Protein AF-A0A6F8YXB6-F1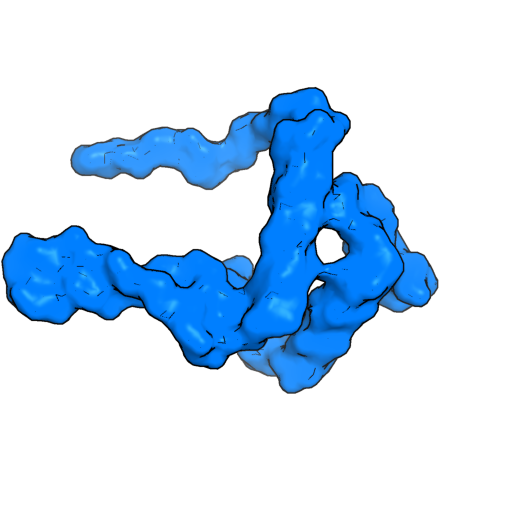 (afdb_monomer_lite)

Foldseek 3Di:
DCVVPVPQCPDQQQDPQLSVVVVVVCVVCVVQPPDPQSVCLQQQNDWDFDDDPPDTDTDGRPPHDPVNVVSVVSSVVRCVVPPPDDDDDPVNPPPDD

Organism: NCBI:txid624315

pLDDT: mean 84.41, std 15.06, range [38.03, 96.0]

Radius of gyration: 15.6 Å; chains: 1; bounding box: 36×32×41 Å

Sequence (97 aa):
MAAINPALAAAHGVGTDTAGQLLVTAGENHHRLTCEAAFAMLRGVAPLPASSGKTTRHRLNRSGDRQANAALYRVVLTRLRWDPAPAPTANDAPNKA

Structure (mmCIF, N/CA/C/O backbone):
data_AF-A0A6F8YXB6-F1
#
_entry.id   AF-A0A6F8YXB6-F1
#
loop_
_atom_site.group_PDB
_atom_site.id
_atom_site.type_symbol
_atom_site.label_atom_id
_atom_site.label_alt_id
_atom_site.label_comp_id
_atom_site.label_asym_id
_atom_site.label_entity_id
_atom_site.label_seq_id
_atom_site.pdbx_PDB_ins_code
_atom_site.Cartn_x
_atom_site.Cartn_y
_atom_site.Cartn_z
_atom_site.occupancy
_atom_site.B_iso_or_equiv
_atom_site.auth_seq_id
_atom_site.auth_comp_id
_atom_site.auth_asym_id
_atom_site.auth_atom_id
_atom_site.pdbx_PDB_model_num
ATOM 1 N N . MET A 1 1 ? 10.459 -7.963 -13.144 1.00 59.22 1 MET A N 1
ATOM 2 C CA . MET A 1 1 ? 9.196 -7.375 -12.637 1.00 59.22 1 MET A CA 1
ATOM 3 C C . MET A 1 1 ? 8.109 -7.318 -13.710 1.00 59.22 1 MET A C 1
ATOM 5 O O . MET A 1 1 ? 7.084 -7.952 -13.505 1.00 59.22 1 MET A O 1
ATOM 9 N N . ALA A 1 2 ? 8.332 -6.686 -14.871 1.00 66.06 2 ALA A N 1
ATOM 10 C CA . ALA A 1 2 ? 7.324 -6.608 -15.946 1.00 66.06 2 ALA A CA 1
ATOM 11 C C . ALA A 1 2 ? 6.805 -7.972 -16.455 1.00 66.06 2 ALA A C 1
ATOM 13 O O . ALA A 1 2 ? 5.627 -8.096 -16.750 1.00 66.06 2 ALA A O 1
ATOM 14 N N . ALA A 1 3 ? 7.643 -9.015 -16.486 1.00 79.62 3 ALA A N 1
ATOM 15 C CA . ALA A 1 3 ? 7.218 -10.362 -16.884 1.00 79.62 3 ALA A CA 1
ATOM 16 C C . ALA A 1 3 ? 6.298 -11.070 -15.864 1.00 79.62 3 ALA A C 1
ATOM 18 O O . ALA A 1 3 ? 5.602 -12.007 -16.228 1.00 79.62 3 ALA A O 1
ATOM 19 N N . ILE A 1 4 ? 6.304 -10.646 -14.592 1.00 85.50 4 ILE A N 1
ATOM 20 C CA . ILE A 1 4 ? 5.531 -11.283 -13.508 1.00 85.50 4 ILE A CA 1
ATOM 21 C C . ILE A 1 4 ? 4.144 -10.649 -13.402 1.00 85.50 4 ILE A C 1
ATOM 23 O O . ILE A 1 4 ? 3.141 -11.344 -13.289 1.00 85.50 4 ILE A O 1
ATOM 27 N N . ASN A 1 5 ? 4.090 -9.316 -13.423 1.00 88.81 5 ASN A N 1
ATOM 28 C CA . ASN A 1 5 ? 2.842 -8.567 -13.422 1.00 88.81 5 ASN A CA 1
ATOM 29 C C . ASN A 1 5 ? 3.004 -7.311 -14.296 1.00 88.81 5 ASN A C 1
ATOM 31 O O . ASN A 1 5 ? 3.400 -6.252 -13.791 1.00 88.81 5 ASN A O 1
ATOM 35 N N . PRO A 1 6 ? 2.744 -7.423 -15.610 1.00 89.56 6 PRO A N 1
ATOM 36 C CA . PRO A 1 6 ? 2.931 -6.316 -16.544 1.00 89.56 6 PRO A CA 1
ATOM 37 C C . PRO A 1 6 ? 1.983 -5.151 -16.249 1.00 89.56 6 PRO A C 1
ATOM 39 O O . PRO A 1 6 ? 2.378 -3.999 -16.398 1.00 89.56 6 PRO A O 1
ATOM 42 N N . ALA A 1 7 ? 0.773 -5.428 -15.752 1.00 92.75 7 ALA A N 1
ATOM 43 C CA . ALA A 1 7 ? -0.189 -4.395 -15.380 1.00 92.75 7 ALA A CA 1
ATOM 44 C C . ALA A 1 7 ? 0.305 -3.545 -14.196 1.00 92.75 7 ALA A C 1
ATOM 46 O O . ALA A 1 7 ? 0.208 -2.321 -14.234 1.00 92.75 7 ALA A O 1
ATOM 47 N N . LEU A 1 8 ? 0.898 -4.173 -13.173 1.00 92.06 8 LEU A N 1
ATOM 48 C CA . LEU A 1 8 ? 1.493 -3.453 -12.043 1.00 92.06 8 LEU A CA 1
ATOM 49 C C . LEU A 1 8 ? 2.681 -2.593 -12.485 1.00 92.06 8 LEU A C 1
ATOM 51 O O . LEU A 1 8 ? 2.821 -1.468 -12.020 1.00 92.06 8 LEU A O 1
ATOM 55 N N . ALA A 1 9 ? 3.520 -3.109 -13.385 1.00 90.94 9 ALA A N 1
ATOM 56 C CA . ALA A 1 9 ? 4.661 -2.368 -13.918 1.00 90.94 9 ALA A CA 1
ATOM 57 C C . ALA A 1 9 ? 4.249 -1.197 -14.829 1.00 90.94 9 ALA A C 1
ATOM 59 O O . ALA A 1 9 ? 4.979 -0.216 -14.920 1.00 90.94 9 ALA A O 1
ATOM 60 N N . ALA A 1 10 ? 3.094 -1.292 -15.492 1.00 91.12 10 ALA A N 1
ATOM 61 C CA . ALA A 1 10 ? 2.545 -0.230 -16.334 1.00 91.12 10 ALA A CA 1
ATOM 62 C C . ALA A 1 10 ? 1.765 0.837 -15.542 1.00 91.12 10 ALA A C 1
ATOM 64 O O . ALA A 1 10 ? 1.435 1.891 -16.084 1.00 91.12 10 ALA A O 1
ATOM 65 N N . ALA A 1 11 ? 1.445 0.582 -14.271 1.00 91.44 11 ALA A N 1
ATOM 66 C CA . ALA A 1 11 ? 0.667 1.507 -13.464 1.00 91.44 11 ALA A CA 1
ATOM 67 C C . ALA A 1 11 ? 1.456 2.795 -13.168 1.00 91.44 11 ALA A C 1
ATOM 69 O O . ALA A 1 11 ? 2.582 2.764 -12.668 1.00 91.44 11 ALA A O 1
ATOM 70 N N . HIS A 1 12 ? 0.828 3.950 -13.408 1.00 90.31 12 HIS A N 1
ATOM 71 C CA . HIS A 1 12 ? 1.448 5.249 -13.159 1.00 90.31 12 HIS A CA 1
ATOM 72 C C . HIS A 1 12 ? 1.894 5.384 -11.692 1.00 90.31 12 HIS A C 1
ATOM 74 O O . HIS A 1 12 ? 1.147 5.048 -10.764 1.00 90.31 12 HIS A O 1
ATOM 80 N N . GLY A 1 13 ? 3.124 5.857 -11.491 1.00 89.69 13 GLY A N 1
ATOM 81 C CA . GLY A 1 13 ? 3.749 6.003 -10.177 1.00 89.69 13 GLY A CA 1
ATOM 82 C C . GLY A 1 13 ? 4.330 4.723 -9.569 1.00 89.69 13 GLY A C 1
ATOM 83 O O . GLY A 1 13 ? 4.865 4.783 -8.462 1.00 89.69 13 GLY A O 1
ATOM 84 N N . VAL A 1 14 ? 4.262 3.580 -10.260 1.00 94.06 14 VAL A N 1
ATOM 85 C CA . VAL A 1 14 ? 4.840 2.316 -9.785 1.00 94.06 14 VAL A CA 1
ATOM 86 C C . VAL A 1 14 ? 6.213 2.082 -10.424 1.00 94.06 14 VAL A C 1
ATOM 88 O O . VAL A 1 14 ? 6.326 1.677 -11.574 1.00 94.06 14 VAL A O 1
ATOM 91 N N . GLY A 1 15 ? 7.279 2.318 -9.653 1.00 91.75 15 GLY A N 1
ATOM 92 C CA . GLY A 1 15 ? 8.650 1.944 -10.028 1.00 91.75 15 GLY A CA 1
ATOM 93 C C . GLY A 1 15 ? 9.002 0.499 -9.651 1.00 91.75 15 GLY A C 1
ATOM 94 O O . GLY A 1 15 ? 8.276 -0.149 -8.895 1.00 91.75 15 GLY A O 1
ATOM 95 N N . THR A 1 16 ? 10.151 0.005 -10.120 1.00 92.81 16 THR A N 1
ATOM 96 C CA . THR A 1 16 ? 10.600 -1.390 -9.938 1.00 92.81 16 THR A CA 1
ATOM 97 C C . THR A 1 16 ? 10.655 -1.823 -8.473 1.00 92.81 16 THR A C 1
ATOM 99 O O . THR A 1 16 ? 10.165 -2.901 -8.143 1.00 92.81 16 THR A O 1
ATOM 102 N N . ASP A 1 17 ? 11.172 -0.968 -7.588 1.00 93.56 17 ASP A N 1
ATOM 103 C CA . ASP A 1 17 ? 11.284 -1.260 -6.151 1.00 93.56 17 ASP A CA 1
ATOM 104 C C . ASP A 1 17 ? 9.913 -1.332 -5.475 1.00 93.56 17 ASP A C 1
ATOM 106 O O . ASP A 1 17 ? 9.643 -2.203 -4.652 1.00 93.56 17 ASP A O 1
ATOM 110 N N . THR A 1 18 ? 9.013 -0.425 -5.859 1.00 94.75 18 THR A N 1
ATOM 111 C CA . THR A 1 18 ? 7.642 -0.392 -5.339 1.00 94.75 18 THR A CA 1
ATOM 112 C C . THR A 1 18 ? 6.867 -1.613 -5.827 1.00 94.75 18 THR A C 1
ATOM 114 O O . THR A 1 18 ? 6.212 -2.275 -5.026 1.00 94.75 18 THR A O 1
ATOM 117 N N . ALA A 1 19 ? 6.983 -1.957 -7.114 1.00 94.88 19 ALA A N 1
ATOM 118 C CA . ALA A 1 19 ? 6.389 -3.166 -7.675 1.00 94.88 19 ALA A CA 1
ATOM 119 C C . ALA A 1 19 ? 6.913 -4.426 -6.973 1.00 94.88 19 ALA A C 1
ATOM 121 O O . ALA A 1 19 ? 6.120 -5.282 -6.583 1.00 94.88 19 ALA A O 1
ATOM 122 N N . GLY A 1 20 ? 8.232 -4.510 -6.767 1.00 95.06 20 GLY A N 1
ATOM 123 C CA . GLY A 1 20 ? 8.878 -5.617 -6.070 1.00 95.06 20 GLY A CA 1
ATOM 124 C C . GLY A 1 20 ? 8.352 -5.784 -4.651 1.00 95.06 20 GLY A C 1
ATOM 125 O O . GLY A 1 20 ? 7.866 -6.859 -4.310 1.00 95.06 20 GLY A O 1
ATOM 126 N N . GLN A 1 21 ? 8.347 -4.709 -3.861 1.00 96.00 21 GLN A N 1
ATOM 127 C CA . GLN A 1 21 ? 7.820 -4.746 -2.497 1.00 96.00 21 GLN A CA 1
ATOM 128 C C . GLN A 1 21 ? 6.350 -5.175 -2.459 1.00 96.00 21 GLN A C 1
ATOM 130 O O . GLN A 1 21 ? 5.953 -5.988 -1.624 1.00 96.00 21 GLN A O 1
ATOM 135 N N . LEU A 1 22 ? 5.523 -4.631 -3.360 1.00 94.25 22 LEU A N 1
ATOM 136 C CA . LEU A 1 22 ? 4.103 -4.960 -3.394 1.00 94.25 22 LEU A CA 1
ATOM 137 C C . LEU A 1 22 ? 3.876 -6.439 -3.727 1.00 94.25 22 LEU A C 1
ATOM 139 O O . LEU A 1 22 ? 3.043 -7.068 -3.072 1.00 94.25 22 LEU A O 1
ATOM 143 N N . LEU A 1 23 ? 4.632 -6.981 -4.687 1.00 94.44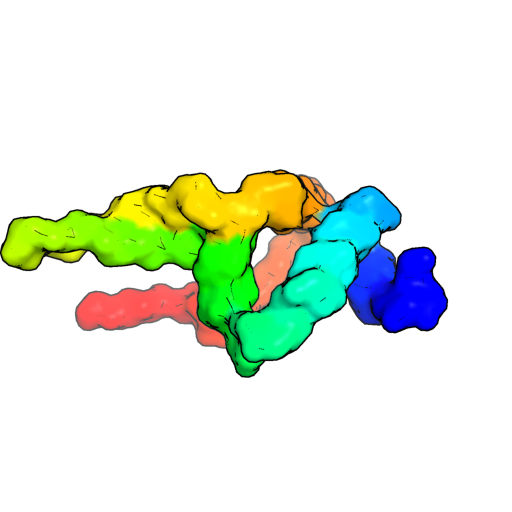 23 LEU A N 1
ATOM 144 C CA . LEU A 1 23 ? 4.564 -8.385 -5.091 1.00 94.44 23 LEU A CA 1
ATOM 145 C C . LEU A 1 23 ? 5.092 -9.337 -4.019 1.00 94.44 23 LEU A C 1
ATOM 147 O O . LEU A 1 23 ? 4.459 -10.364 -3.797 1.00 94.44 23 LEU A O 1
ATOM 151 N N . VAL A 1 24 ? 6.183 -8.992 -3.326 1.00 95.06 24 VAL A N 1
ATOM 152 C CA . VAL A 1 24 ? 6.708 -9.797 -2.209 1.00 95.06 24 VAL A CA 1
ATOM 153 C C . VAL A 1 24 ? 5.640 -9.955 -1.138 1.00 95.06 24 VAL A C 1
ATOM 155 O O . VAL A 1 24 ? 5.231 -11.078 -0.847 1.00 95.06 24 VAL A O 1
ATOM 158 N N . THR A 1 25 ? 5.088 -8.852 -0.624 1.00 94.25 25 THR A N 1
ATOM 159 C CA . THR A 1 25 ? 4.077 -8.997 0.424 1.00 94.25 25 THR A CA 1
ATOM 160 C C . THR A 1 25 ? 2.808 -9.677 -0.086 1.00 94.25 25 THR A C 1
ATOM 162 O O . THR A 1 25 ? 2.163 -10.400 0.673 1.00 94.25 25 THR A O 1
ATOM 165 N N . ALA A 1 26 ? 2.415 -9.440 -1.344 1.00 92.94 26 ALA A N 1
ATOM 166 C CA . ALA A 1 26 ? 1.250 -10.103 -1.919 1.00 92.94 26 ALA A CA 1
ATOM 167 C C . ALA A 1 26 ? 1.456 -11.619 -2.022 1.00 92.94 26 ALA A C 1
ATOM 169 O O . ALA A 1 26 ? 0.545 -12.370 -1.689 1.00 92.94 26 ALA A O 1
ATOM 170 N N . GLY A 1 27 ? 2.655 -12.066 -2.402 1.00 93.75 27 GLY A N 1
ATOM 171 C CA . GLY A 1 27 ? 3.019 -13.482 -2.432 1.00 93.75 27 GLY A CA 1
ATOM 172 C C . GLY A 1 27 ? 2.992 -14.120 -1.042 1.00 93.75 27 GLY A C 1
ATOM 173 O O . GLY A 1 27 ? 2.345 -15.151 -0.850 1.00 93.75 27 GLY A O 1
ATOM 174 N N . GLU A 1 28 ? 3.607 -13.473 -0.050 1.00 94.81 28 GLU A N 1
ATOM 175 C CA . GLU A 1 28 ? 3.650 -13.963 1.338 1.00 94.81 28 GLU A CA 1
ATOM 176 C C . GLU A 1 28 ? 2.267 -14.009 2.010 1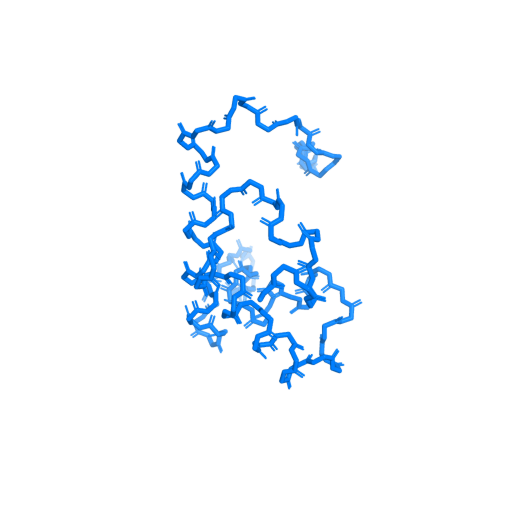.00 94.81 28 GLU A C 1
ATOM 178 O O . GLU A 1 28 ? 2.038 -14.792 2.930 1.00 94.81 28 GLU A O 1
ATOM 183 N N . ASN A 1 29 ? 1.320 -13.188 1.544 1.00 93.31 29 ASN A N 1
ATOM 184 C CA . ASN A 1 29 ? -0.000 -13.026 2.158 1.00 93.31 29 ASN A CA 1
ATOM 185 C C . ASN A 1 29 ? -1.155 -13.327 1.193 1.00 93.31 29 ASN A C 1
ATOM 187 O O . ASN A 1 29 ? -2.271 -12.864 1.428 1.00 93.31 29 ASN A O 1
ATOM 191 N N . HIS A 1 30 ? -0.924 -14.104 0.130 1.00 91.31 30 HIS A N 1
ATOM 192 C CA . HIS A 1 30 ? -1.922 -14.348 -0.921 1.00 91.31 30 HIS A CA 1
ATOM 193 C C . HIS A 1 30 ? -3.256 -14.873 -0.360 1.00 91.31 30 HIS A C 1
ATOM 195 O O . HIS A 1 30 ? -4.320 -14.419 -0.766 1.00 91.31 30 HIS A O 1
ATOM 201 N N . HIS A 1 31 ? -3.210 -15.740 0.657 1.00 93.62 31 HIS A N 1
ATOM 202 C CA . HIS A 1 31 ? -4.390 -16.287 1.337 1.00 93.62 31 HIS A CA 1
ATOM 203 C C . HIS A 1 31 ? -5.189 -15.253 2.160 1.00 93.62 31 HIS A C 1
ATOM 205 O O . HIS A 1 31 ? -6.338 -15.506 2.512 1.00 93.62 31 HIS A O 1
ATOM 211 N N . ARG A 1 32 ? -4.603 -14.092 2.485 1.00 88.81 32 ARG A N 1
ATOM 212 C CA . ARG A 1 32 ? -5.236 -13.006 3.264 1.00 88.81 32 ARG A CA 1
ATOM 213 C C . ARG A 1 32 ? -5.761 -11.875 2.382 1.00 88.81 32 ARG A C 1
ATOM 215 O O . ARG A 1 32 ? -6.503 -11.029 2.870 1.00 88.81 32 ARG A O 1
ATOM 222 N N . LEU A 1 33 ? -5.366 -11.829 1.109 1.00 92.12 33 LEU A N 1
ATOM 223 C CA . LEU A 1 33 ? -5.713 -10.769 0.161 1.00 92.12 33 LEU A CA 1
ATOM 224 C C . LEU A 1 33 ? -6.985 -11.109 -0.619 1.00 92.12 33 LEU A C 1
ATOM 226 O O . LEU A 1 33 ? -6.970 -11.260 -1.835 1.00 92.12 33 LEU A O 1
ATOM 230 N N . THR A 1 34 ? -8.098 -11.232 0.098 1.00 92.25 34 THR A N 1
ATOM 231 C CA . THR A 1 34 ? -9.394 -11.611 -0.486 1.00 92.25 34 THR A CA 1
ATOM 232 C C . THR A 1 34 ? -10.193 -10.422 -1.024 1.00 92.25 34 THR A C 1
ATOM 234 O O . THR A 1 34 ? -11.099 -10.609 -1.830 1.00 92.25 34 THR A O 1
ATOM 237 N N . CYS A 1 35 ? -9.875 -9.199 -0.591 1.00 92.62 35 CYS A N 1
ATOM 238 C CA . CYS A 1 35 ? -10.523 -7.970 -1.042 1.00 92.62 35 CYS A CA 1
ATOM 239 C C . CYS A 1 35 ? -9.636 -6.736 -0.816 1.00 92.62 35 CYS A C 1
ATOM 241 O O . CYS A 1 35 ? -8.626 -6.785 -0.105 1.00 92.62 35 CYS A O 1
ATOM 243 N N . GLU A 1 36 ? -10.050 -5.596 -1.372 1.00 89.94 36 GLU A N 1
ATOM 244 C CA . GLU A 1 36 ? -9.357 -4.312 -1.202 1.00 89.94 36 GLU A CA 1
ATOM 245 C C . GLU A 1 36 ? -9.265 -3.882 0.269 1.00 89.94 36 GLU A C 1
ATOM 247 O O . GLU A 1 36 ? -8.227 -3.391 0.709 1.00 89.94 36 GLU A O 1
ATOM 252 N N . ALA A 1 37 ? -10.309 -4.131 1.067 1.00 91.25 37 ALA A N 1
ATOM 253 C CA . ALA A 1 37 ? -10.292 -3.828 2.498 1.00 91.25 37 ALA A CA 1
ATOM 254 C C . ALA A 1 37 ? -9.250 -4.673 3.251 1.00 91.25 37 ALA A C 1
ATOM 256 O O . ALA A 1 37 ? -8.540 -4.155 4.115 1.00 91.25 37 ALA A O 1
ATOM 257 N N . ALA A 1 38 ? -9.102 -5.953 2.895 1.00 92.38 38 ALA A N 1
ATOM 258 C CA . ALA A 1 38 ? -8.080 -6.822 3.472 1.00 92.38 38 ALA A CA 1
ATOM 259 C C . ALA A 1 38 ? -6.669 -6.349 3.095 1.00 92.38 38 ALA A C 1
ATOM 261 O O . ALA A 1 38 ? -5.778 -6.317 3.947 1.00 92.38 38 ALA A O 1
ATOM 262 N N . PHE A 1 39 ? -6.482 -5.889 1.855 1.00 92.88 39 PHE A N 1
ATOM 263 C CA . PHE A 1 39 ? -5.241 -5.249 1.423 1.00 92.88 39 PHE A CA 1
ATOM 264 C C . PHE A 1 39 ? -4.951 -3.966 2.217 1.00 92.88 39 PHE A C 1
ATOM 266 O O . PHE A 1 39 ? -3.857 -3.814 2.764 1.00 92.88 39 PHE A O 1
ATOM 273 N N . ALA A 1 40 ? -5.932 -3.072 2.365 1.00 93.00 40 ALA A N 1
ATOM 274 C CA . ALA A 1 40 ? -5.784 -1.834 3.132 1.00 93.00 40 ALA A CA 1
ATOM 275 C C . ALA A 1 40 ? -5.456 -2.101 4.613 1.00 93.00 40 ALA A C 1
ATOM 277 O O . ALA A 1 40 ? -4.618 -1.411 5.202 1.00 93.00 40 ALA A O 1
ATOM 278 N N . MET A 1 41 ? -6.067 -3.128 5.210 1.00 93.19 41 MET A N 1
ATOM 279 C CA . MET A 1 41 ? -5.774 -3.577 6.574 1.00 93.19 41 MET A CA 1
ATOM 280 C C . MET A 1 41 ? -4.360 -4.151 6.701 1.00 93.19 41 MET A C 1
ATOM 282 O O . MET A 1 41 ? -3.638 -3.768 7.624 1.00 93.19 41 MET A O 1
ATOM 286 N N . LEU A 1 42 ? -3.942 -5.015 5.767 1.00 94.12 42 LEU A N 1
ATOM 287 C CA . LEU A 1 42 ? -2.604 -5.618 5.746 1.00 94.12 42 LEU A CA 1
ATOM 288 C C . LEU A 1 42 ? -1.507 -4.553 5.649 1.00 94.12 42 LEU A C 1
ATOM 290 O O . LEU A 1 42 ? -0.496 -4.630 6.343 1.00 94.12 42 LEU A O 1
ATOM 294 N N . ARG A 1 43 ? -1.719 -3.538 4.807 1.00 93.12 43 ARG A N 1
ATOM 295 C CA . ARG A 1 43 ? -0.785 -2.421 4.603 1.00 93.12 43 ARG A CA 1
ATOM 296 C C . ARG A 1 43 ? -0.812 -1.391 5.729 1.00 93.12 43 ARG A C 1
ATOM 298 O O . ARG A 1 43 ? 0.048 -0.524 5.770 1.00 93.12 43 ARG A O 1
ATOM 305 N N . GLY A 1 44 ? -1.783 -1.455 6.636 1.00 92.81 44 GLY A N 1
ATOM 306 C CA . GLY A 1 44 ? -1.933 -0.453 7.691 1.00 92.81 44 GLY A CA 1
ATOM 307 C C . GLY A 1 44 ? -2.482 0.894 7.208 1.00 92.81 44 GLY A C 1
ATOM 308 O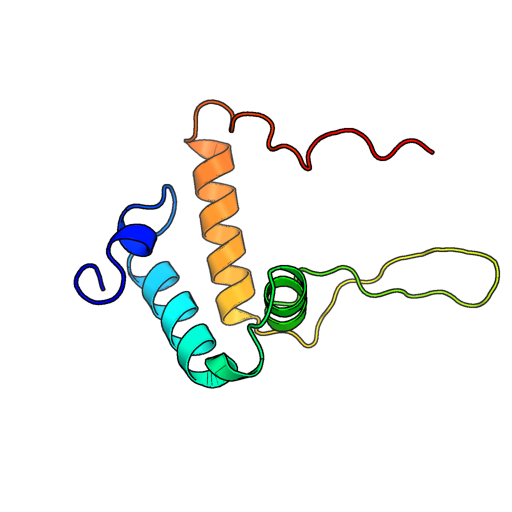 O . GLY A 1 44 ? -2.329 1.897 7.899 1.00 92.81 44 GLY A O 1
ATOM 309 N N . VAL A 1 45 ? -3.127 0.923 6.039 1.00 92.38 45 VAL A N 1
ATOM 310 C CA . VAL A 1 45 ? -3.760 2.129 5.475 1.00 92.38 45 VAL A CA 1
ATOM 311 C C . VAL A 1 45 ? -5.208 2.259 5.947 1.00 92.38 45 VAL A C 1
ATOM 313 O O . VAL A 1 45 ? -5.724 3.365 6.083 1.00 92.38 45 VAL A O 1
ATOM 316 N N . ALA A 1 46 ? -5.865 1.135 6.240 1.00 91.44 46 ALA A N 1
ATOM 317 C CA . ALA A 1 46 ? -7.237 1.143 6.723 1.00 91.44 46 ALA A CA 1
ATOM 318 C C . ALA A 1 46 ? -7.353 1.831 8.104 1.00 91.44 46 ALA A C 1
ATOM 320 O O . ALA A 1 46 ? -6.584 1.506 9.020 1.00 91.44 46 ALA A O 1
ATOM 321 N N . PRO A 1 47 ? -8.322 2.748 8.290 1.00 87.75 47 PRO A N 1
ATOM 322 C CA . PRO A 1 47 ? -8.566 3.396 9.573 1.00 87.75 47 PRO A CA 1
ATOM 323 C C . PRO A 1 47 ? -9.091 2.382 10.597 1.00 87.75 47 PRO A C 1
ATOM 325 O O . PRO A 1 47 ? -10.072 1.685 10.344 1.00 87.75 47 PRO A O 1
ATOM 328 N N . LEU A 1 48 ? -8.486 2.321 11.788 1.00 87.50 48 LEU A N 1
ATOM 329 C CA . LEU A 1 48 ? -8.965 1.434 12.852 1.00 87.50 48 LEU A CA 1
ATOM 330 C C . LEU A 1 48 ? -9.972 2.157 13.743 1.00 87.50 48 LEU A C 1
ATOM 332 O O . LEU A 1 48 ? -9.657 3.244 14.233 1.00 87.50 48 LEU A O 1
ATOM 336 N N . PRO A 1 49 ? -11.140 1.564 14.032 1.00 85.19 49 PRO A N 1
ATOM 337 C CA . PRO A 1 49 ? -12.070 2.146 14.984 1.00 85.19 49 PRO A CA 1
ATOM 338 C C . PRO A 1 49 ? -11.414 2.247 16.366 1.00 85.19 49 PRO A C 1
ATOM 340 O O . PRO A 1 49 ? -10.780 1.313 16.869 1.00 85.19 49 PRO A O 1
ATOM 343 N N . ALA A 1 50 ? -11.543 3.421 16.969 1.00 81.56 50 ALA A N 1
ATOM 344 C CA . ALA A 1 50 ? -11.070 3.745 18.304 1.00 81.56 50 ALA A CA 1
ATOM 345 C C . ALA A 1 50 ? -12.181 4.509 19.032 1.00 81.56 50 ALA A C 1
ATOM 347 O O . ALA A 1 50 ? -12.084 5.718 19.246 1.00 81.56 50 ALA A O 1
ATOM 348 N N . SER A 1 51 ? -13.258 3.802 19.372 1.00 79.69 51 SER A N 1
ATOM 349 C CA . SER A 1 51 ? -14.361 4.353 20.154 1.00 79.69 51 SER A CA 1
ATOM 350 C C . SER A 1 51 ? -14.333 3.829 21.590 1.00 79.69 51 SER A C 1
ATOM 352 O O . SER A 1 51 ? -14.037 2.666 21.856 1.00 79.69 51 SER A O 1
ATOM 354 N N . SER A 1 52 ? -14.646 4.728 22.520 1.00 66.44 52 SER A N 1
ATOM 355 C CA . SER A 1 52 ? -15.068 4.421 23.884 1.00 66.44 52 SER A CA 1
ATOM 356 C C . SER A 1 52 ? -16.458 5.041 24.024 1.00 66.44 52 SER A C 1
ATOM 358 O O . SER A 1 52 ? -16.595 6.245 24.234 1.00 66.44 52 SER A O 1
ATOM 360 N N . GLY A 1 53 ? -17.504 4.262 23.744 1.00 73.00 53 GLY A N 1
ATOM 361 C CA . GLY A 1 53 ? -18.891 4.739 23.789 1.00 73.00 53 GLY A CA 1
ATOM 362 C C . GLY A 1 53 ? -19.279 5.715 22.662 1.00 73.00 53 GLY A C 1
ATOM 363 O O . GLY A 1 53 ? -19.169 5.379 21.487 1.00 73.00 53 GLY A O 1
ATOM 364 N N . LYS A 1 54 ? -19.779 6.910 23.028 1.00 77.62 54 LYS A N 1
ATOM 365 C CA . LYS A 1 54 ? -20.538 7.867 22.179 1.00 77.62 54 LYS A CA 1
ATOM 366 C C . LYS A 1 54 ? -19.753 8.614 21.088 1.00 77.62 54 LYS A C 1
ATOM 368 O O . LYS A 1 54 ? -20.364 9.371 20.339 1.00 77.62 54 LYS A O 1
ATOM 373 N N . THR A 1 55 ? -18.436 8.453 20.983 1.00 78.81 55 THR A N 1
ATOM 374 C CA . THR A 1 55 ? -17.635 9.158 19.966 1.00 78.81 55 THR A CA 1
ATOM 375 C C . THR A 1 55 ? -17.038 8.176 18.966 1.00 78.81 55 THR A C 1
ATOM 377 O O . THR A 1 55 ? -16.211 7.336 19.328 1.00 78.81 55 THR A O 1
ATOM 380 N N . THR A 1 56 ? -17.399 8.331 17.692 1.00 82.19 56 THR A N 1
ATOM 381 C CA . THR A 1 56 ? -16.731 7.644 16.582 1.00 82.19 56 THR A CA 1
ATOM 382 C C . THR A 1 56 ? -15.420 8.357 16.284 1.00 82.19 56 THR A C 1
ATOM 384 O O . THR A 1 56 ? -15.408 9.484 15.795 1.00 82.19 56 THR A O 1
ATOM 387 N N . ARG A 1 57 ? -14.298 7.708 16.598 1.00 88.62 57 ARG A N 1
ATOM 388 C CA . ARG A 1 57 ? -12.972 8.139 16.148 1.00 88.62 57 ARG A CA 1
ATOM 389 C C . ARG A 1 57 ? -12.257 6.990 15.471 1.00 88.62 57 ARG A C 1
ATOM 391 O O . ARG A 1 57 ? -12.476 5.823 15.797 1.00 88.62 57 ARG A O 1
ATOM 398 N N . HIS A 1 58 ? -11.353 7.347 14.575 1.00 90.19 58 HIS A N 1
ATOM 399 C CA . HIS A 1 58 ? -10.456 6.412 13.925 1.00 90.19 58 HIS A CA 1
ATOM 400 C C . HIS A 1 58 ? -9.023 6.699 14.356 1.00 90.19 58 HIS A C 1
ATOM 402 O O . HIS A 1 58 ? -8.614 7.855 14.467 1.00 90.19 58 HIS A O 1
ATOM 408 N N . ARG A 1 59 ? -8.260 5.639 14.617 1.00 90.44 59 ARG A N 1
ATOM 409 C CA . ARG A 1 59 ? -6.817 5.711 14.849 1.00 90.44 59 ARG A CA 1
ATOM 410 C C . ARG A 1 59 ? -6.065 5.139 13.655 1.00 90.44 59 ARG A C 1
ATOM 412 O O . ARG A 1 59 ? -6.568 4.272 12.942 1.00 90.44 59 ARG A O 1
ATOM 419 N N . LEU A 1 60 ? -4.820 5.581 13.501 1.00 90.06 60 LEU A N 1
ATOM 420 C CA . LEU A 1 60 ? -3.887 5.011 12.537 1.00 90.06 60 LEU A CA 1
ATOM 421 C C . LEU A 1 60 ? -3.588 3.540 12.868 1.00 90.06 60 LEU A C 1
ATOM 423 O O . LEU A 1 60 ? -3.278 3.204 14.017 1.00 90.06 60 LEU A O 1
ATOM 427 N N . ASN A 1 61 ? -3.620 2.682 11.850 1.00 90.50 61 ASN A N 1
ATOM 428 C CA . ASN A 1 61 ? -3.167 1.303 11.954 1.00 90.50 61 ASN A CA 1
ATOM 429 C C . ASN A 1 61 ? -1.629 1.240 11.946 1.00 90.50 61 ASN A C 1
ATOM 431 O O . ASN A 1 61 ? -0.989 1.448 10.921 1.00 90.50 61 ASN A O 1
ATOM 435 N N . ARG A 1 62 ? -1.024 0.948 13.104 1.00 89.38 62 ARG A N 1
ATOM 436 C CA . ARG A 1 62 ? 0.441 0.832 13.244 1.00 89.38 62 ARG A CA 1
ATOM 437 C C . ARG A 1 62 ? 0.977 -0.592 13.057 1.00 89.38 62 ARG A C 1
ATOM 439 O O . ARG A 1 62 ? 2.194 -0.748 13.002 1.00 89.38 62 ARG A O 1
ATOM 446 N N . SER A 1 63 ? 0.107 -1.603 12.994 1.00 88.88 63 SER A N 1
ATOM 447 C CA . SER A 1 63 ? 0.495 -3.022 12.942 1.00 88.88 63 SER A CA 1
ATOM 448 C C . SER A 1 63 ? 0.643 -3.581 11.524 1.00 88.88 63 SER A C 1
ATOM 450 O O . SER A 1 63 ? 1.053 -4.727 11.379 1.00 88.88 63 SER A O 1
ATOM 452 N N . GLY A 1 64 ? 0.280 -2.819 10.489 1.00 89.69 64 GLY A N 1
ATOM 453 C CA . GLY A 1 64 ? 0.418 -3.251 9.095 1.00 89.69 64 GLY A CA 1
ATOM 454 C C . GLY A 1 64 ? 1.865 -3.289 8.588 1.00 89.69 64 GLY A C 1
ATOM 455 O O . GLY A 1 64 ? 2.790 -2.790 9.235 1.00 89.69 64 GLY A O 1
ATOM 456 N N . ASP A 1 65 ? 2.051 -3.846 7.390 1.00 94.12 65 ASP A N 1
ATOM 457 C CA . ASP A 1 65 ? 3.336 -3.870 6.686 1.00 94.12 65 ASP A CA 1
ATOM 458 C C . ASP A 1 65 ? 3.786 -2.446 6.323 1.00 94.12 65 ASP A C 1
ATOM 460 O O . ASP A 1 65 ? 3.307 -1.825 5.366 1.00 94.12 65 ASP A O 1
ATOM 464 N N . ARG A 1 66 ? 4.758 -1.938 7.086 1.00 93.69 66 ARG A N 1
ATOM 465 C CA . ARG A 1 66 ? 5.300 -0.586 6.920 1.00 93.69 66 ARG A CA 1
ATOM 466 C C . ARG A 1 66 ? 6.059 -0.386 5.615 1.00 93.69 66 ARG A C 1
ATOM 468 O O . ARG A 1 66 ? 6.010 0.717 5.070 1.00 93.69 66 ARG A O 1
ATOM 475 N N . GLN A 1 67 ? 6.781 -1.399 5.136 1.00 95.06 67 GLN A N 1
ATOM 476 C CA . GLN A 1 67 ? 7.587 -1.259 3.921 1.00 95.06 67 GLN A CA 1
ATOM 477 C C . GLN A 1 67 ? 6.678 -1.069 2.718 1.00 95.06 67 GLN A C 1
ATOM 479 O O . GLN A 1 67 ? 6.907 -0.207 1.867 1.00 95.06 67 GLN A O 1
ATOM 484 N N . ALA A 1 68 ? 5.586 -1.814 2.688 1.00 94.56 68 ALA A N 1
ATOM 485 C CA . ALA A 1 68 ? 4.642 -1.668 1.612 1.00 94.56 68 ALA A CA 1
ATOM 486 C C . ALA A 1 68 ? 3.651 -0.516 1.781 1.00 94.56 68 ALA A C 1
ATOM 488 O O . ALA A 1 68 ? 3.186 0.019 0.776 1.00 94.56 68 ALA A O 1
ATOM 489 N N . ASN A 1 69 ? 3.375 -0.070 3.009 1.00 95.12 69 ASN A N 1
ATOM 490 C CA . ASN A 1 69 ? 2.745 1.234 3.211 1.00 95.12 69 ASN A CA 1
ATOM 491 C C . ASN A 1 69 ? 3.602 2.355 2.601 1.00 95.12 69 ASN A C 1
ATOM 493 O O . ASN A 1 69 ? 3.096 3.217 1.889 1.00 95.12 69 ASN A O 1
ATOM 497 N N . ALA A 1 70 ? 4.924 2.310 2.809 1.00 95.25 70 ALA A N 1
ATOM 498 C CA . ALA A 1 70 ? 5.844 3.262 2.192 1.00 95.25 70 ALA A CA 1
ATOM 499 C C . ALA A 1 70 ? 5.859 3.146 0.657 1.00 95.25 70 ALA A C 1
ATOM 501 O O . ALA A 1 70 ? 5.964 4.159 -0.032 1.00 95.25 70 ALA A O 1
ATOM 502 N N . ALA A 1 71 ? 5.719 1.934 0.109 1.00 95.94 71 ALA A N 1
ATOM 503 C CA . ALA A 1 71 ? 5.539 1.728 -1.327 1.00 95.94 71 ALA A CA 1
ATOM 504 C C . ALA A 1 71 ? 4.261 2.424 -1.836 1.00 95.94 71 ALA A C 1
ATOM 506 O O . ALA A 1 71 ? 4.341 3.235 -2.756 1.00 95.94 71 ALA A O 1
ATOM 507 N N . LEU A 1 72 ? 3.109 2.202 -1.191 1.00 94.19 72 LEU A N 1
ATOM 508 C CA . LEU A 1 72 ? 1.852 2.882 -1.541 1.00 94.19 72 LEU A CA 1
ATOM 509 C C . LEU A 1 72 ? 1.963 4.406 -1.439 1.00 94.19 72 LEU A C 1
ATOM 511 O O . LEU A 1 72 ? 1.536 5.116 -2.347 1.00 94.19 72 LEU A O 1
ATOM 515 N N . TYR A 1 73 ? 2.590 4.910 -0.379 1.00 94.62 73 TYR A N 1
ATOM 516 C CA . TYR A 1 73 ? 2.819 6.340 -0.189 1.00 94.62 73 TYR A CA 1
ATOM 517 C C . TYR A 1 73 ? 3.599 6.969 -1.355 1.00 94.62 73 TYR A C 1
ATOM 519 O O . TYR A 1 73 ? 3.216 8.024 -1.858 1.00 94.62 73 TYR A O 1
ATOM 527 N N . ARG A 1 74 ? 4.653 6.303 -1.846 1.00 95.00 74 ARG A N 1
ATOM 528 C CA . ARG A 1 74 ? 5.430 6.771 -3.009 1.00 95.00 74 ARG A CA 1
ATOM 529 C C . ARG A 1 74 ? 4.596 6.809 -4.289 1.00 95.00 74 ARG A C 1
ATOM 531 O O . ARG A 1 74 ? 4.708 7.773 -5.048 1.00 95.00 74 ARG A O 1
ATOM 538 N N . VAL A 1 75 ? 3.746 5.803 -4.510 1.00 94.00 75 VAL A N 1
ATOM 539 C CA . VAL A 1 75 ? 2.829 5.778 -5.663 1.00 94.00 75 VAL A CA 1
ATOM 540 C C . VAL A 1 75 ? 1.881 6.969 -5.600 1.00 94.00 75 VAL A C 1
ATOM 542 O O . VAL A 1 75 ? 1.767 7.709 -6.574 1.00 94.00 75 VAL A O 1
ATOM 545 N N . VAL A 1 76 ? 1.253 7.194 -4.442 1.00 93.12 76 VAL A N 1
ATOM 546 C CA . VAL A 1 76 ? 0.310 8.303 -4.238 1.00 93.12 76 VAL A CA 1
ATOM 547 C C . VAL A 1 76 ? 0.993 9.652 -4.449 1.00 93.12 76 VAL A C 1
ATOM 549 O O . VAL A 1 76 ? 0.466 10.472 -5.192 1.00 93.12 76 VAL A O 1
ATOM 552 N N . LEU A 1 77 ? 2.180 9.879 -3.877 1.00 94.00 77 LEU A N 1
ATOM 553 C CA . LEU A 1 77 ? 2.920 11.127 -4.092 1.00 94.00 77 LEU A CA 1
ATOM 554 C C . LEU A 1 77 ? 3.270 11.360 -5.563 1.00 94.00 77 LEU A C 1
ATOM 556 O O . LEU A 1 77 ? 3.153 12.481 -6.055 1.00 94.00 77 LEU A O 1
ATOM 560 N N . THR A 1 78 ? 3.700 10.311 -6.266 1.00 93.19 78 THR A N 1
ATOM 561 C CA . THR A 1 78 ? 4.027 10.409 -7.694 1.00 93.19 78 THR A CA 1
ATOM 562 C C . THR A 1 78 ? 2.788 10.769 -8.505 1.00 93.19 78 THR A C 1
ATOM 564 O O . THR A 1 78 ? 2.851 11.663 -9.345 1.00 93.19 78 THR A O 1
ATOM 567 N N . ARG A 1 79 ? 1.649 10.132 -8.208 1.00 90.75 79 ARG A N 1
ATOM 568 C CA . ARG A 1 79 ? 0.375 10.427 -8.868 1.00 90.75 79 ARG A CA 1
ATOM 569 C C . ARG A 1 79 ? -0.111 11.842 -8.575 1.00 90.75 79 ARG A C 1
ATOM 571 O O . ARG A 1 79 ? -0.387 12.582 -9.501 1.00 90.75 79 ARG A O 1
ATOM 578 N N . LEU A 1 80 ? -0.120 12.269 -7.314 1.00 89.69 80 LEU A N 1
ATOM 579 C CA . LEU A 1 80 ? -0.528 13.632 -6.951 1.00 89.69 80 LEU A CA 1
ATOM 580 C C . LEU A 1 80 ? 0.310 14.713 -7.644 1.00 89.69 80 LEU A C 1
ATOM 582 O O . LEU A 1 80 ? -0.189 15.805 -7.893 1.00 89.69 80 LEU A O 1
ATOM 586 N N . ARG 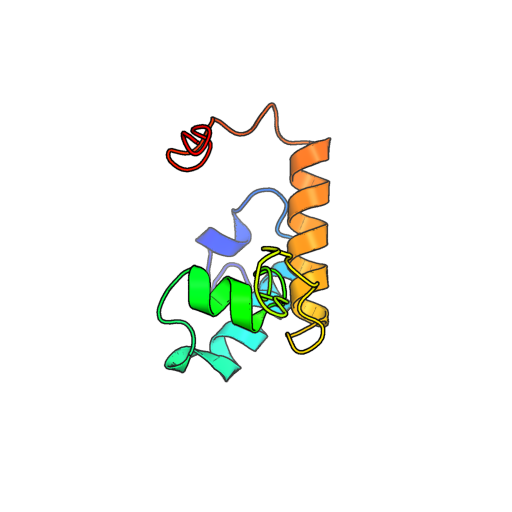A 1 81 ? 1.586 14.427 -7.924 1.00 89.88 81 ARG A N 1
ATOM 587 C CA . ARG A 1 81 ? 2.497 15.398 -8.532 1.00 89.88 81 ARG A CA 1
ATOM 588 C C . ARG A 1 81 ? 2.445 15.426 -10.058 1.00 89.88 81 ARG A C 1
ATOM 590 O O . ARG A 1 81 ? 2.663 16.490 -10.629 1.00 89.88 81 ARG A O 1
ATOM 597 N N . TRP A 1 82 ? 2.230 14.282 -10.702 1.00 88.31 82 TRP A N 1
ATOM 598 C CA . TRP A 1 82 ? 2.448 14.134 -12.146 1.00 88.31 82 TRP A CA 1
ATOM 599 C C . TRP A 1 82 ? 1.241 13.605 -12.920 1.00 88.31 82 TRP A C 1
ATOM 601 O O . TRP A 1 82 ? 1.273 13.602 -14.146 1.00 88.31 82 TRP A O 1
ATOM 611 N N . ASP A 1 83 ? 0.190 13.161 -12.233 1.00 81.81 83 ASP A N 1
ATOM 612 C CA . ASP A 1 83 ? -1.032 12.673 -12.865 1.00 81.81 83 ASP A CA 1
ATOM 613 C C . ASP A 1 83 ? -1.987 13.858 -13.095 1.00 81.81 83 ASP A C 1
ATOM 615 O O . ASP A 1 83 ? -2.352 14.537 -12.126 1.00 81.81 83 ASP A O 1
ATOM 619 N N . PRO A 1 84 ? -2.374 14.168 -14.344 1.00 68.69 84 PRO A N 1
ATOM 620 C CA . PRO A 1 84 ? -3.335 15.225 -14.629 1.00 68.69 84 PRO A CA 1
ATOM 621 C C . PRO A 1 84 ? -4.720 14.806 -14.120 1.00 68.69 84 PRO A C 1
ATOM 623 O O . PRO A 1 84 ? -5.482 14.204 -14.857 1.00 68.69 84 PRO A O 1
ATOM 626 N N . ALA A 1 85 ? -5.005 15.125 -12.853 1.00 63.41 85 ALA A N 1
ATOM 627 C CA . ALA A 1 85 ? -6.240 14.860 -12.107 1.00 63.41 85 ALA A CA 1
ATOM 628 C C . ALA A 1 85 ? -6.818 13.434 -12.297 1.00 63.41 85 ALA A C 1
ATOM 630 O O . ALA A 1 85 ? -7.455 13.161 -13.316 1.00 63.41 85 ALA A O 1
ATOM 631 N N . PRO A 1 86 ? -6.694 12.522 -11.310 1.00 57.03 86 PRO A N 1
ATOM 632 C CA . PRO A 1 86 ? -7.346 11.221 -11.415 1.00 57.03 86 PRO A CA 1
ATOM 633 C C . PRO A 1 86 ? -8.855 11.429 -11.605 1.00 57.03 86 PRO A C 1
ATOM 635 O O . PRO A 1 86 ? -9.477 12.189 -10.860 1.00 57.03 86 PRO A O 1
ATOM 638 N N . ALA A 1 87 ? -9.433 10.788 -12.624 1.00 55.31 87 ALA A N 1
ATOM 639 C CA . ALA A 1 87 ? -10.877 10.793 -12.827 1.00 55.31 87 ALA A CA 1
ATOM 640 C C . ALA A 1 87 ? -11.565 10.372 -11.514 1.00 55.31 87 ALA A C 1
ATOM 642 O O . ALA A 1 87 ? -11.092 9.413 -10.895 1.00 55.31 87 ALA A O 1
ATOM 643 N N . PRO A 1 88 ? -12.641 11.057 -11.077 1.00 53.22 88 PRO A N 1
ATOM 644 C CA . PRO A 1 88 ? -13.355 10.667 -9.871 1.00 53.22 88 PRO A CA 1
ATOM 645 C C . PRO A 1 88 ? -13.785 9.211 -10.026 1.00 53.22 88 PRO A C 1
ATOM 647 O O . PRO A 1 88 ? -14.508 8.844 -10.957 1.00 53.22 88 PRO A O 1
ATOM 650 N N . THR A 1 89 ? -13.273 8.362 -9.148 1.00 56.91 89 THR A N 1
ATOM 651 C CA . THR A 1 89 ? -13.677 6.966 -9.086 1.00 56.91 89 THR A CA 1
ATOM 652 C C . THR A 1 89 ? -15.082 6.899 -8.496 1.00 56.91 89 THR A C 1
ATOM 654 O O . THR A 1 89 ? -15.516 7.797 -7.775 1.00 56.91 89 THR A O 1
ATOM 657 N N . ALA A 1 90 ? -15.819 5.822 -8.768 1.00 53.66 90 ALA A N 1
ATOM 658 C CA . ALA A 1 90 ? -17.176 5.637 -8.242 1.00 53.66 90 ALA A CA 1
ATOM 659 C C . ALA A 1 90 ? -17.267 5.713 -6.696 1.00 53.66 90 ALA A C 1
ATOM 661 O O . ALA A 1 90 ? -18.356 5.903 -6.160 1.00 53.66 90 ALA A O 1
ATOM 662 N N . ASN A 1 91 ? -16.133 5.611 -5.990 1.00 53.50 91 ASN A N 1
ATOM 663 C CA . ASN A 1 91 ? -16.017 5.719 -4.535 1.00 53.50 91 ASN A CA 1
ATOM 664 C C . ASN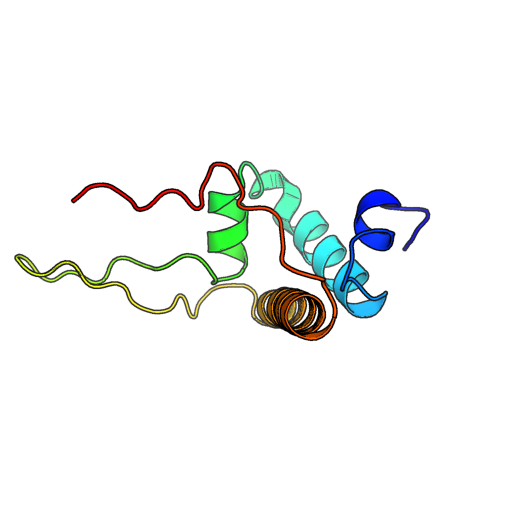 A 1 91 ? -15.758 7.148 -4.016 1.00 53.50 91 ASN A C 1
ATOM 666 O O . ASN A 1 91 ? -15.804 7.353 -2.806 1.00 53.50 91 ASN A O 1
ATOM 670 N N . ASP A 1 92 ? -15.514 8.132 -4.888 1.00 51.31 92 ASP A N 1
ATOM 671 C CA . ASP A 1 92 ? -15.242 9.529 -4.501 1.00 51.31 92 ASP A CA 1
ATOM 672 C C . ASP A 1 92 ? -16.525 10.358 -4.284 1.00 51.31 92 ASP A C 1
ATOM 674 O O . ASP A 1 92 ? -16.470 11.561 -4.019 1.00 51.31 92 ASP A O 1
ATOM 678 N N . ALA A 1 93 ? -17.703 9.731 -4.377 1.00 46.66 93 ALA A N 1
ATOM 679 C CA . ALA A 1 93 ? -18.957 10.372 -4.006 1.00 46.66 93 ALA A CA 1
ATOM 680 C C . ALA A 1 93 ? -18.957 10.687 -2.495 1.00 46.66 93 ALA A C 1
ATOM 682 O O . ALA A 1 93 ? -18.624 9.812 -1.690 1.00 46.66 93 ALA A O 1
ATOM 683 N N . PRO A 1 94 ? -19.353 11.904 -2.071 1.00 41.94 94 PRO A N 1
ATOM 684 C CA . PRO A 1 94 ? -19.441 12.225 -0.655 1.00 41.94 94 PRO A CA 1
ATOM 685 C C . PRO A 1 94 ? -20.420 11.257 0.013 1.00 41.94 94 PRO A C 1
ATOM 687 O O . PRO A 1 94 ? -21.585 11.173 -0.382 1.00 41.94 94 PRO A O 1
ATOM 690 N N . ASN A 1 95 ? -19.936 10.521 1.017 1.00 48.47 95 ASN A N 1
ATOM 691 C CA . ASN A 1 95 ? -20.773 9.704 1.885 1.00 48.47 95 ASN A CA 1
ATOM 692 C C . ASN A 1 95 ? -21.862 10.618 2.466 1.00 48.47 95 ASN A C 1
ATOM 694 O O . ASN A 1 95 ? -21.547 11.539 3.224 1.00 48.47 95 ASN A O 1
ATOM 698 N N . LYS A 1 96 ? -23.116 10.439 2.032 1.00 39.44 96 LYS A N 1
ATOM 699 C CA . LYS A 1 96 ? -24.237 11.230 2.546 1.00 39.44 96 LYS A CA 1
ATOM 700 C C . LYS A 1 96 ? -24.344 10.962 4.049 1.00 39.44 96 LYS A C 1
ATOM 702 O O . LYS A 1 96 ? -24.374 9.804 4.456 1.00 39.44 96 LYS A O 1
ATOM 707 N N . ALA A 1 97 ? -24.324 12.050 4.818 1.00 38.03 97 ALA A N 1
ATOM 708 C CA . ALA A 1 97 ? -24.464 12.061 6.270 1.00 38.03 97 ALA A CA 1
ATOM 709 C C . ALA A 1 97 ? -25.788 11.441 6.732 1.00 38.03 97 ALA A C 1
ATOM 711 O O . ALA A 1 97 ? -26.783 11.554 5.976 1.00 38.03 97 ALA A O 1
#

InterPro domains:
  IPR003346 Transposase IS116/IS110/IS902, C-terminal [PF02371] (8-85)
  IPR047650 Transposase IS110-like [PTHR33055] (6-85)

Secondary structure (DSSP, 8-state):
-TTT-HHHHHSTT--HHHHHHHHHHHHHTGGG-SSHHHHHHHTT-SPEE--SSS---EE---SS-HHHHHHHHHHHHHHHHHSS-PPPPTT-S----